Protein AF-A0A3D6EVL4-F1 (afdb_monomer_lite)

Radius of gyration: 14.23 Å; chains: 1; bounding box: 42×20×40 Å

Secondary structure (DSSP, 8-state):
-EEEEEEEPPTTTS-TTS-TT-EEEEEEEE-SSSTT-EEEE-SS-SB---SHHHHSSSSSSBEEEEEEEEETTEEEEEEEETTTEEEEEE-

Foldseek 3Di:
DKDKFWDFADPPPGDPVADHRAIFIWIWDADPVDRVHTPDTDPDGPGWDDDPQQQDDPAGTYWAWDDWDCDPNWIWIWTDGNVHDIDIDID

pLDDT: mean 97.56, std 2.44, range [76.88, 98.88]

Structure (mmCIF, N/CA/C/O backbone):
data_AF-A0A3D6EVL4-F1
#
_entry.id   AF-A0A3D6EVL4-F1
#
loop_
_atom_site.group_PDB
_atom_site.id
_atom_site.type_symbol
_atom_site.label_atom_id
_atom_site.label_alt_id
_atom_site.label_comp_id
_atom_site.label_asym_id
_atom_site.label_entity_id
_atom_site.label_seq_id
_atom_site.pdbx_PDB_ins_code
_atom_site.Cartn_x
_atom_site.Cartn_y
_atom_site.Cartn_z
_atom_site.occupancy
_atom_site.B_iso_or_equiv
_atom_site.auth_seq_id
_atom_site.auth_comp_id
_atom_site.auth_asym_id
_atom_site.auth_atom_id
_atom_site.pdbx_PDB_model_num
ATOM 1 N N . ILE A 1 1 ? -6.919 1.431 15.816 1.00 98.06 1 ILE A N 1
ATOM 2 C CA . ILE A 1 1 ? -6.875 2.188 14.539 1.00 98.06 1 ILE A CA 1
ATOM 3 C C . ILE A 1 1 ? -6.167 1.321 13.508 1.00 98.06 1 ILE A C 1
ATOM 5 O O . ILE A 1 1 ? -5.102 0.814 13.825 1.00 98.06 1 ILE A O 1
ATOM 9 N N . VAL A 1 2 ? -6.741 1.115 12.321 1.00 98.19 2 VAL A N 1
ATOM 10 C CA . VAL A 1 2 ? -6.057 0.388 11.236 1.00 98.19 2 VAL A CA 1
ATOM 11 C C . VAL A 1 2 ? -5.454 1.406 10.276 1.00 98.19 2 VAL A C 1
ATOM 13 O O . VAL A 1 2 ? -6.183 2.218 9.709 1.00 98.19 2 VAL A O 1
ATOM 16 N N . LEU A 1 3 ? -4.136 1.359 10.108 1.00 98.62 3 LEU A N 1
ATOM 17 C CA . LEU A 1 3 ? -3.397 2.127 9.116 1.00 98.62 3 LEU A CA 1
ATOM 18 C C . L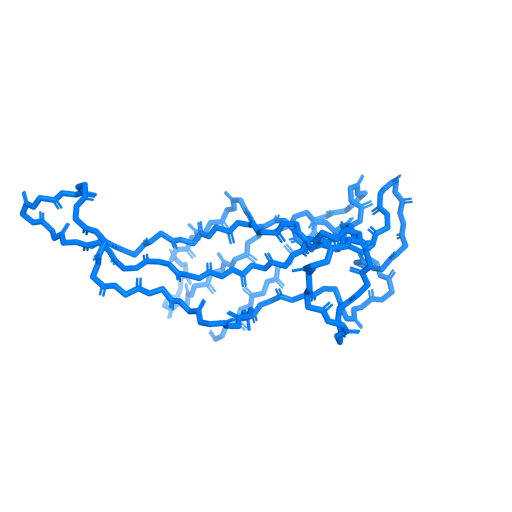EU A 1 3 ? -3.041 1.213 7.946 1.00 98.62 3 LEU A C 1
ATOM 20 O O . LEU A 1 3 ? -2.300 0.244 8.101 1.00 98.62 3 LEU A O 1
ATOM 24 N N . L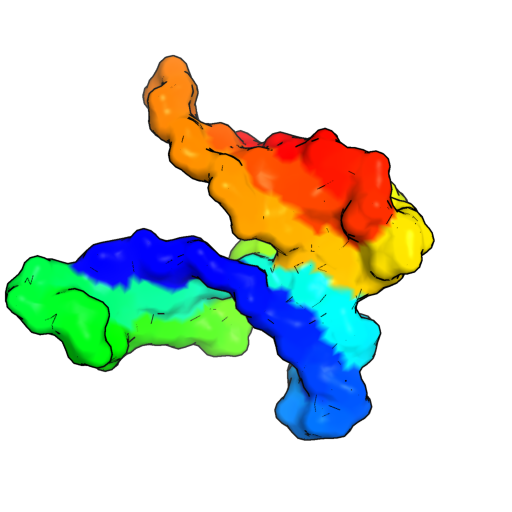EU A 1 4 ? -3.546 1.557 6.770 1.00 98.62 4 LEU A N 1
ATOM 25 C CA . LEU A 1 4 ? -3.071 1.023 5.503 1.00 98.62 4 LEU A CA 1
ATOM 26 C C . LEU A 1 4 ? -1.844 1.841 5.078 1.00 98.62 4 LEU A C 1
ATOM 28 O O . LEU A 1 4 ? -1.894 3.069 5.106 1.00 98.62 4 LEU A O 1
ATOM 32 N N . TYR A 1 5 ? -0.745 1.178 4.724 1.00 98.69 5 TYR A N 1
ATOM 33 C CA . TYR A 1 5 ? 0.520 1.845 4.402 1.00 98.69 5 TYR A CA 1
ATOM 34 C C . TYR A 1 5 ? 1.223 1.201 3.203 1.00 98.69 5 TYR A C 1
ATOM 36 O O . TYR A 1 5 ? 0.959 0.048 2.861 1.00 98.69 5 TYR A O 1
ATOM 44 N N . ASN A 1 6 ? 2.149 1.946 2.594 1.00 98.69 6 ASN A N 1
ATOM 45 C CA . ASN A 1 6 ? 3.011 1.479 1.509 1.00 98.69 6 ASN A CA 1
ATOM 46 C C . ASN A 1 6 ? 4.426 1.217 2.043 1.00 98.69 6 ASN A C 1
ATOM 48 O O . ASN A 1 6 ? 4.996 2.066 2.731 1.00 98.69 6 ASN A O 1
ATOM 52 N N . GLY A 1 7 ? 4.986 0.049 1.739 1.00 98.00 7 GLY A N 1
ATOM 53 C CA . GLY A 1 7 ? 6.361 -0.326 2.055 1.00 98.00 7 GLY A CA 1
ATOM 54 C C . GLY A 1 7 ? 7.154 -0.578 0.778 1.00 98.00 7 GLY A C 1
ATOM 55 O O . GLY A 1 7 ? 6.715 -1.342 -0.079 1.00 98.00 7 GLY A O 1
ATOM 56 N N . MET A 1 8 ? 8.318 0.059 0.661 1.00 98.00 8 MET A N 1
ATOM 57 C CA . MET A 1 8 ? 9.276 -0.218 -0.408 1.00 98.00 8 MET A CA 1
ATOM 58 C C . MET A 1 8 ? 10.174 -1.386 0.003 1.00 98.00 8 MET A C 1
ATOM 60 O O . MET A 1 8 ? 10.755 -1.367 1.092 1.00 98.00 8 MET A O 1
ATOM 64 N N . ASN A 1 9 ? 10.318 -2.380 -0.869 1.00 98.25 9 ASN A N 1
ATOM 65 C CA . ASN A 1 9 ? 11.255 -3.472 -0.654 1.00 98.25 9 ASN A CA 1
ATOM 66 C C . ASN A 1 9 ? 12.706 -2.996 -0.836 1.00 98.25 9 ASN A C 1
ATOM 68 O O . ASN A 1 9 ? 13.045 -2.396 -1.857 1.00 98.25 9 ASN A O 1
ATOM 72 N N . LEU A 1 10 ? 13.568 -3.276 0.143 1.00 97.50 10 LEU A N 1
ATOM 73 C CA . LEU A 1 10 ? 14.970 -2.855 0.120 1.00 97.50 10 LEU A CA 1
ATOM 74 C C . LEU A 1 10 ? 15.802 -3.681 -0.868 1.00 97.50 10 LEU A C 1
ATOM 76 O O . LEU A 1 10 ? 15.643 -4.894 -0.978 1.00 97.50 10 LEU A O 1
ATOM 80 N N . ASP A 1 11 ? 16.793 -3.041 -1.489 1.00 94.38 11 ASP A N 1
ATOM 81 C CA . ASP A 1 11 ? 17.739 -3.698 -2.403 1.00 94.38 11 ASP A CA 1
ATOM 82 C C . ASP A 1 11 ? 18.585 -4.795 -1.737 1.00 94.38 11 ASP A C 1
ATOM 84 O O . ASP A 1 11 ? 19.042 -5.729 -2.407 1.00 94.38 11 ASP A O 1
ATOM 88 N N . SER A 1 12 ? 18.825 -4.652 -0.431 1.00 95.81 12 SER A N 1
ATOM 89 C CA . SER A 1 12 ? 19.573 -5.575 0.420 1.00 95.81 12 SER A CA 1
ATOM 90 C C . SER A 1 12 ? 18.886 -5.683 1.779 1.00 95.81 12 SER A C 1
ATOM 92 O O . SER A 1 12 ? 18.604 -4.666 2.410 1.00 95.81 12 SER A O 1
ATOM 94 N N . GLY A 1 13 ? 18.645 -6.912 2.240 1.00 94.31 13 GLY A N 1
ATOM 95 C CA . GLY A 1 13 ? 17.923 -7.181 3.491 1.00 94.31 13 GLY A CA 1
ATOM 96 C C . GLY A 1 13 ? 16.399 -7.035 3.394 1.00 94.31 13 GLY A C 1
ATOM 97 O O . GLY A 1 13 ? 15.733 -7.098 4.422 1.00 94.31 13 GLY A O 1
ATOM 98 N N . GLY A 1 14 ? 15.864 -6.827 2.186 1.00 95.62 14 GLY A N 1
ATOM 99 C CA . GLY A 1 14 ? 14.435 -6.915 1.896 1.00 95.62 14 GLY A CA 1
ATOM 100 C C . GLY A 1 14 ? 13.954 -8.356 1.703 1.00 95.62 14 GLY A C 1
ATOM 101 O O . GLY A 1 14 ? 14.715 -9.314 1.862 1.00 95.62 14 GLY A O 1
ATOM 102 N N . ASP A 1 15 ? 12.687 -8.489 1.329 1.00 96.00 15 ASP A N 1
ATOM 103 C CA . ASP A 1 15 ? 12.066 -9.760 0.966 1.00 96.00 15 ASP A CA 1
ATOM 104 C C . ASP A 1 15 ? 12.628 -10.252 -0.387 1.00 96.00 15 ASP A C 1
ATOM 106 O O . ASP A 1 15 ? 12.541 -9.513 -1.378 1.00 96.00 15 ASP A O 1
ATOM 110 N N . PRO A 1 16 ? 13.229 -11.459 -0.457 1.00 95.50 16 PRO A N 1
ATOM 111 C CA . PRO A 1 16 ? 13.808 -11.995 -1.689 1.00 95.50 16 PRO A CA 1
ATOM 112 C C . PRO A 1 16 ? 12.767 -12.379 -2.751 1.00 95.50 16 PRO A C 1
ATOM 114 O O . PRO A 1 16 ? 13.132 -12.487 -3.924 1.00 95.50 16 PRO A O 1
ATOM 117 N N . ASP A 1 17 ? 11.503 -12.571 -2.370 1.00 94.62 17 ASP A N 1
ATOM 118 C CA . ASP A 1 17 ? 10.421 -12.946 -3.287 1.00 94.62 17 ASP A CA 1
ATOM 119 C C . ASP A 1 17 ? 9.772 -11.721 -3.957 1.00 94.62 17 ASP A C 1
ATOM 121 O O . ASP A 1 17 ? 8.945 -11.851 -4.868 1.00 94.62 17 ASP A O 1
ATOM 125 N N . LEU A 1 18 ? 10.171 -10.514 -3.545 1.00 96.50 18 LEU A N 1
ATOM 126 C CA . LEU A 1 18 ? 9.738 -9.254 -4.132 1.00 96.50 18 LEU A CA 1
ATOM 127 C C . LEU A 1 18 ? 10.850 -8.603 -4.969 1.00 96.50 18 LEU A C 1
ATOM 129 O O . LEU A 1 18 ? 12.025 -8.628 -4.595 1.00 96.50 18 LEU A O 1
ATOM 133 N N . PRO A 1 19 ? 10.502 -7.933 -6.083 1.00 97.06 19 PRO A N 1
ATOM 134 C CA . PRO A 1 19 ? 11.460 -7.112 -6.807 1.00 97.06 19 PRO A CA 1
ATOM 135 C C . PRO A 1 19 ? 12.056 -6.023 -5.903 1.00 97.06 19 PRO A C 1
ATOM 137 O O . PRO A 1 19 ? 11.397 -5.489 -5.008 1.00 97.06 19 PRO A O 1
ATOM 140 N N . LYS A 1 20 ? 13.315 -5.670 -6.159 1.00 96.88 20 LYS A N 1
ATOM 141 C CA . LYS A 1 20 ? 13.991 -4.559 -5.479 1.00 96.88 20 LYS A CA 1
ATOM 142 C C . LYS A 1 20 ? 13.291 -3.238 -5.790 1.00 96.88 20 LYS A C 1
ATOM 144 O O . LYS A 1 20 ? 12.910 -3.013 -6.938 1.00 96.88 20 LYS A O 1
ATOM 149 N N . GLY A 1 21 ? 13.107 -2.394 -4.778 1.00 97.25 21 GLY A N 1
ATOM 150 C CA . GLY A 1 21 ? 12.405 -1.119 -4.911 1.00 97.25 21 GLY A CA 1
ATOM 151 C C . GLY A 1 21 ? 10.892 -1.241 -5.106 1.00 97.25 21 GLY A C 1
ATOM 152 O O . GLY A 1 21 ? 10.230 -0.215 -5.244 1.00 97.25 21 GLY A O 1
ATOM 153 N N . ALA A 1 22 ? 10.329 -2.457 -5.101 1.00 98.31 22 ALA A N 1
ATOM 154 C CA . ALA A 1 22 ? 8.897 -2.636 -5.292 1.00 98.31 22 ALA A CA 1
ATOM 155 C C . ALA A 1 22 ? 8.109 -2.025 -4.132 1.00 98.31 22 ALA A C 1
ATOM 157 O O . ALA A 1 22 ? 8.403 -2.301 -2.966 1.00 98.31 22 ALA A O 1
ATOM 158 N N . TYR A 1 23 ? 7.077 -1.250 -4.448 1.00 98.62 23 TYR A N 1
ATOM 159 C CA . TYR A 1 23 ? 6.125 -0.759 -3.459 1.00 98.62 23 TYR A CA 1
ATOM 160 C C . TYR A 1 23 ? 4.943 -1.715 -3.360 1.00 98.62 23 TYR A C 1
ATOM 162 O O . TYR A 1 23 ? 4.206 -1.917 -4.328 1.00 98.62 23 TYR A O 1
ATOM 170 N N . CYS A 1 24 ? 4.778 -2.290 -2.172 1.00 98.50 24 CYS A N 1
ATOM 171 C CA . CYS A 1 24 ? 3.662 -3.156 -1.810 1.00 98.50 24 CYS A CA 1
ATOM 172 C C . CYS A 1 24 ? 2.929 -2.569 -0.597 1.00 98.50 24 CYS A C 1
ATOM 174 O O . CYS A 1 24 ? 3.507 -1.816 0.192 1.00 98.50 24 CYS A O 1
ATOM 176 N N . SER A 1 25 ? 1.659 -2.919 -0.419 1.00 98.38 25 SER A N 1
ATOM 177 C CA . SER A 1 25 ? 0.830 -2.358 0.650 1.00 98.38 25 SER A CA 1
ATOM 178 C C . SER A 1 25 ? 0.601 -3.349 1.787 1.00 98.38 25 SER A C 1
ATOM 180 O O . SER A 1 25 ? 0.287 -4.521 1.562 1.00 98.38 25 SER A O 1
ATOM 182 N N . GLY A 1 26 ? 0.716 -2.856 3.019 1.00 98.19 26 GLY A N 1
ATOM 183 C CA . GLY A 1 26 ? 0.491 -3.601 4.257 1.00 98.19 26 GLY A CA 1
ATOM 184 C C . GLY A 1 26 ? -0.490 -2.890 5.189 1.00 98.19 26 GLY A C 1
ATOM 185 O O . GLY A 1 26 ? -0.974 -1.792 4.900 1.00 98.19 26 GLY A O 1
ATOM 186 N N . GLN A 1 27 ? -0.784 -3.521 6.327 1.00 98.56 27 GLN A N 1
ATOM 187 C CA . GLN A 1 27 ? -1.634 -2.948 7.375 1.00 98.56 27 GLN A CA 1
ATOM 188 C C . GLN A 1 27 ? -0.936 -2.995 8.735 1.00 98.56 27 GLN A C 1
ATOM 190 O O . GLN A 1 27 ? -0.207 -3.942 9.037 1.00 98.56 27 GLN A O 1
ATOM 195 N N . ALA A 1 28 ? -1.154 -1.959 9.539 1.00 98.69 28 ALA A N 1
ATOM 196 C CA . ALA A 1 28 ? -0.702 -1.859 10.919 1.00 98.69 28 ALA A CA 1
ATOM 197 C C . ALA A 1 28 ? -1.892 -1.510 11.821 1.00 98.69 28 ALA A C 1
ATOM 199 O O . ALA A 1 28 ? -2.679 -0.610 11.514 1.00 98.69 28 ALA A O 1
ATOM 200 N N . LEU A 1 29 ? -2.033 -2.238 12.923 1.00 98.81 29 LEU A N 1
ATOM 201 C CA . LEU A 1 29 ? -3.074 -2.052 13.921 1.00 98.81 29 LEU A CA 1
ATOM 202 C C . LEU A 1 29 ? -2.479 -1.351 15.141 1.00 98.81 29 LEU A C 1
ATOM 204 O O . LEU A 1 29 ? -1.580 -1.870 15.794 1.00 98.81 29 LEU A O 1
ATOM 208 N N . PHE A 1 30 ? -3.025 -0.188 15.467 1.00 98.88 30 PHE A N 1
ATOM 209 C CA . PHE A 1 30 ? -2.663 0.601 16.641 1.00 98.88 30 PHE A CA 1
ATOM 210 C C . PHE A 1 30 ? -3.772 0.567 17.686 1.00 98.88 30 PHE A C 1
ATOM 212 O O . PHE A 1 30 ? -4.953 0.408 17.341 1.00 98.88 30 PHE A O 1
ATOM 219 N N . ASP A 1 31 ? -3.409 0.773 18.946 1.00 98.62 31 ASP A N 1
ATOM 220 C CA . ASP A 1 31 ? -4.370 0.938 20.031 1.00 98.62 31 ASP A CA 1
ATOM 221 C C . ASP A 1 31 ? -5.264 2.168 19.790 1.00 98.62 31 ASP A C 1
ATOM 223 O O . ASP A 1 31 ? -4.864 3.163 19.184 1.00 98.62 31 ASP A O 1
ATOM 227 N N . SER A 1 32 ? -6.544 2.067 20.155 1.00 98.12 32 SER A N 1
ATOM 228 C CA . SER A 1 32 ? -7.510 3.157 19.956 1.00 98.12 32 SER A CA 1
ATOM 229 C C . SER A 1 32 ? -7.494 4.200 21.070 1.00 98.12 32 SER A C 1
ATOM 231 O O . SER A 1 32 ? -7.993 5.303 20.865 1.00 98.12 32 SER A O 1
ATOM 233 N N . THR A 1 33 ? -6.975 3.841 22.240 1.00 98.44 33 THR A N 1
ATOM 234 C CA . THR A 1 33 ? -6.846 4.700 23.421 1.00 98.44 33 THR A CA 1
ATOM 235 C C . THR A 1 33 ? -5.510 5.439 23.399 1.00 98.44 33 THR A C 1
ATOM 237 O O . THR A 1 33 ? -5.484 6.642 23.649 1.00 98.44 33 THR A O 1
ATOM 240 N N . ASP A 1 34 ? -4.423 4.747 23.043 1.00 98.31 34 ASP A N 1
ATOM 241 C CA . ASP A 1 34 ? -3.107 5.335 22.766 1.00 98.31 34 ASP A CA 1
ATOM 242 C C . ASP A 1 34 ? -2.648 5.018 21.325 1.00 98.31 34 ASP A C 1
ATOM 244 O O . ASP A 1 34 ? -2.017 3.987 21.080 1.00 98.31 34 ASP A O 1
ATOM 248 N N . PRO A 1 35 ? -2.895 5.923 20.358 1.00 98.31 35 PRO A N 1
ATOM 249 C CA . PRO A 1 35 ? -2.551 5.717 18.949 1.00 98.31 35 PRO A CA 1
ATOM 250 C C . PRO A 1 35 ? -1.058 5.533 18.645 1.00 98.31 35 PRO A C 1
ATOM 252 O O . PRO A 1 35 ? -0.717 5.211 17.508 1.00 98.31 35 PRO A O 1
ATOM 255 N N . THR A 1 36 ? -0.165 5.763 19.612 1.00 98.12 36 THR A N 1
ATOM 256 C CA . THR A 1 36 ? 1.279 5.535 19.439 1.00 98.12 36 THR A CA 1
ATOM 257 C C . THR A 1 36 ? 1.678 4.080 19.681 1.00 98.12 36 THR A C 1
ATOM 259 O O . THR A 1 36 ? 2.736 3.644 19.223 1.00 98.12 36 THR A O 1
ATOM 262 N N . THR A 1 37 ? 0.816 3.307 20.344 1.00 98.69 37 THR A N 1
ATOM 263 C CA . THR A 1 37 ? 1.053 1.898 20.644 1.00 98.69 37 THR A CA 1
ATOM 264 C C . THR A 1 37 ? 0.683 1.032 19.437 1.00 98.69 37 THR A C 1
ATOM 266 O O . THR A 1 37 ? -0.492 0.878 19.095 1.00 98.69 37 THR A O 1
ATOM 269 N N . LEU A 1 38 ? 1.694 0.442 18.789 1.00 98.62 38 LEU A N 1
ATOM 270 C CA . LEU A 1 38 ? 1.512 -0.587 17.762 1.00 98.62 38 LEU A CA 1
ATOM 271 C C . LEU A 1 38 ? 1.115 -1.911 18.432 1.00 98.62 38 LEU A C 1
ATOM 273 O O . LEU A 1 38 ? 1.866 -2.434 19.252 1.00 98.62 38 LEU A O 1
ATOM 277 N N . ILE A 1 39 ? -0.048 -2.449 18.068 1.00 98.69 39 ILE A N 1
ATOM 278 C CA . ILE A 1 39 ? -0.548 -3.742 18.559 1.00 98.69 39 ILE A CA 1
ATOM 279 C C . ILE A 1 39 ? -0.081 -4.870 17.645 1.00 98.69 39 ILE A C 1
ATOM 281 O O . ILE A 1 39 ? 0.395 -5.893 18.127 1.00 98.69 39 ILE A O 1
ATOM 285 N N . ASP A 1 40 ? -0.251 -4.692 16.336 1.00 98.50 40 ASP A N 1
ATOM 286 C CA . ASP A 1 40 ? 0.053 -5.723 15.348 1.00 98.50 40 ASP A CA 1
ATOM 287 C C . ASP A 1 40 ? 0.402 -5.099 13.992 1.00 98.50 40 ASP A C 1
ATOM 289 O O . ASP A 1 40 ? 0.010 -3.968 13.684 1.00 98.50 40 ASP A O 1
ATOM 293 N N . ARG A 1 41 ? 1.138 -5.829 13.163 1.00 98.50 41 ARG A N 1
ATOM 294 C CA . ARG A 1 41 ? 1.521 -5.417 11.813 1.00 98.50 41 ARG A CA 1
ATOM 295 C C . ARG A 1 41 ? 1.606 -6.652 10.933 1.00 98.50 41 ARG A C 1
ATOM 297 O O . ARG A 1 41 ? 2.222 -7.634 11.317 1.00 98.50 41 ARG A O 1
ATOM 304 N N . MET A 1 42 ? 1.039 -6.576 9.730 1.00 97.06 42 MET A N 1
ATOM 305 C CA . MET A 1 42 ? 1.165 -7.677 8.777 1.00 97.06 42 MET A CA 1
ATOM 306 C C . MET A 1 42 ? 2.639 -7.979 8.477 1.00 97.06 42 MET A C 1
ATOM 308 O O . MET A 1 42 ? 3.387 -7.068 8.113 1.00 97.06 42 MET A O 1
ATOM 312 N N . ASP A 1 43 ? 3.001 -9.261 8.547 1.00 95.50 43 ASP A N 1
ATOM 313 C CA . ASP A 1 43 ? 4.316 -9.762 8.126 1.00 95.50 43 ASP A CA 1
ATOM 314 C C . ASP A 1 43 ? 4.510 -9.667 6.604 1.00 95.50 43 ASP A C 1
ATOM 316 O O . ASP A 1 43 ? 5.630 -9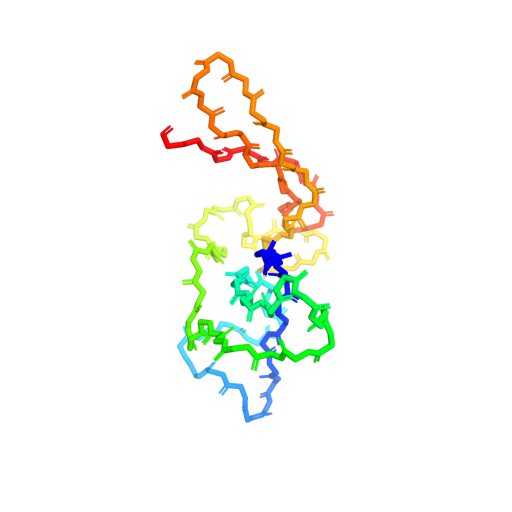.526 6.126 1.00 95.50 43 ASP A O 1
ATOM 320 N N . ASN A 1 44 ? 3.405 -9.715 5.848 1.00 94.50 44 ASN A N 1
ATOM 321 C CA . ASN A 1 44 ? 3.375 -9.714 4.385 1.00 94.50 44 ASN A CA 1
ATOM 322 C C . ASN A 1 44 ? 2.497 -8.580 3.827 1.00 94.50 44 ASN A C 1
ATOM 324 O O . ASN A 1 44 ? 1.791 -7.877 4.553 1.00 94.50 44 ASN A O 1
ATOM 328 N N . PHE A 1 45 ? 2.502 -8.423 2.507 1.00 95.69 45 PHE A N 1
ATOM 329 C CA . PHE A 1 45 ? 1.640 -7.485 1.788 1.00 95.69 45 PHE A CA 1
ATOM 330 C C . PHE A 1 45 ? 0.245 -8.068 1.508 1.00 95.69 45 PHE A C 1
ATOM 332 O O . PHE A 1 45 ? 0.066 -9.280 1.392 1.00 95.69 45 PHE A O 1
ATOM 339 N N . PHE A 1 46 ? -0.750 -7.192 1.342 1.00 96.88 46 PHE A N 1
ATOM 340 C CA . PHE A 1 46 ? -2.074 -7.559 0.817 1.00 96.88 46 PHE A CA 1
ATOM 341 C C . PHE A 1 46 ? -2.304 -7.080 -0.626 1.00 96.88 46 PHE A C 1
ATOM 343 O O . PHE A 1 46 ? -3.241 -7.540 -1.276 1.00 96.88 46 PHE A O 1
ATOM 350 N N . LEU A 1 47 ? -1.462 -6.164 -1.117 1.00 97.75 47 LEU A N 1
ATOM 351 C CA . LEU A 1 47 ? -1.438 -5.682 -2.496 1.00 97.75 47 LEU A CA 1
ATOM 352 C C . LEU A 1 47 ? 0.020 -5.532 -2.934 1.00 97.75 47 LEU A C 1
ATOM 354 O O . LEU A 1 47 ? 0.835 -4.976 -2.197 1.00 97.75 47 LEU A O 1
ATOM 358 N N . ARG A 1 48 ? 0.340 -6.015 -4.129 1.00 97.94 48 ARG A N 1
ATOM 359 C CA . ARG A 1 48 ? 1.651 -5.875 -4.767 1.00 97.94 48 ARG A CA 1
ATOM 360 C C . ARG A 1 48 ? 1.462 -5.668 -6.272 1.00 97.94 48 ARG A C 1
ATOM 362 O O . ARG A 1 48 ? 0.377 -5.979 -6.757 1.00 97.94 48 ARG A O 1
ATOM 369 N N . PRO A 1 49 ? 2.490 -5.217 -7.003 1.00 98.25 49 PRO A N 1
ATOM 370 C CA . PRO A 1 49 ? 2.458 -5.220 -8.458 1.00 98.25 49 PRO A CA 1
ATOM 371 C C . PRO A 1 49 ? 2.299 -6.649 -8.988 1.00 98.25 49 PRO A C 1
ATOM 373 O O . PRO A 1 49 ? 3.146 -7.511 -8.730 1.00 98.25 49 PRO A O 1
ATOM 376 N N . ASP A 1 50 ? 1.219 -6.910 -9.715 1.00 97.25 50 ASP A N 1
ATOM 377 C CA . ASP A 1 50 ? 1.007 -8.177 -10.422 1.00 97.25 50 ASP A CA 1
ATOM 378 C C . ASP A 1 50 ? 0.371 -8.017 -11.812 1.00 97.25 50 ASP A C 1
ATOM 380 O O . ASP A 1 50 ? 0.365 -8.969 -12.599 1.00 97.25 50 ASP A O 1
ATOM 384 N N . GLN A 1 51 ? -0.072 -6.807 -12.162 1.00 97.88 51 GLN A N 1
ATOM 385 C CA . GLN A 1 51 ? -0.556 -6.464 -13.495 1.00 97.88 51 GLN A CA 1
ATOM 386 C C . GLN A 1 51 ? 0.495 -5.711 -14.325 1.00 97.88 51 GLN A C 1
ATOM 388 O O . GLN A 1 51 ? 1.306 -4.962 -13.777 1.00 97.88 51 GLN A O 1
ATOM 393 N N . PRO A 1 52 ? 0.455 -5.801 -15.673 1.00 98.19 52 PRO A N 1
ATOM 394 C CA . PRO A 1 52 ? 1.413 -5.101 -16.534 1.00 98.19 52 PRO A CA 1
ATOM 395 C C . PRO A 1 52 ? 1.512 -3.590 -16.271 1.00 98.19 52 PRO A C 1
ATOM 397 O O . PRO A 1 52 ? 2.600 -3.031 -16.322 1.00 98.19 52 PRO A O 1
ATOM 400 N N . TYR A 1 53 ? 0.392 -2.937 -15.945 1.00 97.31 53 TYR A N 1
ATOM 401 C CA . TYR A 1 53 ? 0.337 -1.496 -15.672 1.00 97.31 53 TYR A CA 1
ATOM 402 C C . TYR A 1 53 ? 0.834 -1.095 -14.267 1.00 97.31 53 TYR A C 1
ATOM 404 O O . TYR A 1 53 ? 0.945 0.096 -13.981 1.00 97.31 53 TYR A O 1
ATOM 412 N N . GLU A 1 54 ? 1.095 -2.066 -13.389 1.00 98.62 54 GLU A N 1
ATOM 413 C CA . GLU A 1 54 ? 1.692 -1.887 -12.053 1.00 98.62 54 GLU A CA 1
ATOM 414 C C . GLU A 1 54 ? 3.192 -2.202 -12.069 1.00 98.62 54 GLU A C 1
ATOM 416 O O . GLU A 1 54 ? 3.957 -1.678 -11.258 1.00 98.62 54 GLU A O 1
ATOM 421 N N . ILE A 1 55 ? 3.609 -3.059 -13.005 1.00 98.50 55 ILE A N 1
ATOM 422 C CA . ILE A 1 55 ? 4.987 -3.526 -13.153 1.00 98.50 55 ILE A CA 1
ATOM 423 C C . ILE A 1 55 ? 5.840 -2.517 -13.931 1.00 98.50 55 ILE A C 1
ATOM 425 O O . ILE A 1 55 ? 6.980 -2.285 -13.532 1.00 98.50 55 ILE A O 1
ATOM 429 N N . ASP A 1 56 ? 5.315 -1.921 -15.006 1.00 98.06 56 ASP A N 1
ATOM 430 C CA . ASP A 1 56 ? 6.075 -1.052 -15.918 1.00 98.06 56 ASP A CA 1
ATOM 431 C C . ASP A 1 56 ? 5.471 0.357 -16.022 1.00 98.06 56 ASP A C 1
ATOM 433 O O . ASP A 1 56 ? 4.267 0.524 -16.252 1.00 98.06 56 ASP A O 1
ATOM 437 N N . GLY A 1 57 ? 6.312 1.381 -15.853 1.00 97.25 57 GLY A N 1
ATOM 438 C CA . GLY A 1 57 ? 5.886 2.780 -15.878 1.00 97.25 57 GLY A CA 1
ATOM 439 C C . GLY A 1 57 ? 7.019 3.771 -15.615 1.00 97.25 57 GLY A C 1
ATOM 440 O O . GLY A 1 57 ? 8.165 3.536 -15.987 1.00 97.25 57 GLY A O 1
ATOM 441 N N . GLN A 1 58 ? 6.701 4.918 -15.006 1.00 97.88 58 GLN A N 1
ATOM 442 C CA . GLN A 1 58 ? 7.718 5.918 -14.652 1.00 97.88 58 GLN A CA 1
ATOM 443 C C . GLN A 1 58 ? 8.648 5.388 -13.553 1.00 97.88 58 GLN A C 1
ATOM 445 O O . GLN A 1 58 ? 9.857 5.621 -13.595 1.00 97.88 58 GLN A O 1
ATOM 450 N N . VAL A 1 59 ? 8.075 4.655 -12.597 1.00 97.38 59 VAL A N 1
ATOM 451 C CA . VAL A 1 59 ? 8.795 3.858 -11.605 1.00 97.38 59 VAL A CA 1
ATOM 452 C C . VAL A 1 59 ? 8.230 2.449 -11.678 1.00 97.38 59 VAL A C 1
ATOM 454 O O . VAL A 1 59 ? 7.031 2.253 -11.520 1.00 97.38 59 VAL A O 1
ATOM 457 N N . ASN A 1 60 ? 9.082 1.466 -11.949 1.00 97.94 60 ASN A N 1
ATOM 458 C CA . ASN A 1 60 ? 8.643 0.082 -12.091 1.00 97.94 60 ASN A CA 1
ATOM 459 C C . ASN A 1 60 ? 8.233 -0.513 -10.739 1.00 97.94 60 ASN A C 1
ATOM 461 O O . ASN A 1 60 ? 8.772 -0.135 -9.700 1.00 97.94 60 ASN A O 1
ATOM 465 N N . GLN A 1 61 ? 7.345 -1.507 -10.772 1.00 98.31 61 GLN A N 1
ATOM 466 C CA . GLN A 1 61 ? 6.938 -2.298 -9.607 1.00 98.31 61 GLN A CA 1
ATOM 467 C C . GLN A 1 61 ? 6.285 -1.462 -8.490 1.00 98.31 61 GLN A C 1
ATOM 469 O O . GLN A 1 61 ? 6.641 -1.592 -7.317 1.00 98.31 61 GLN A O 1
ATOM 474 N N . VAL A 1 62 ? 5.295 -0.630 -8.823 1.00 98.62 62 VAL A N 1
ATOM 475 C CA . VAL A 1 62 ? 4.603 0.213 -7.833 1.00 98.62 62 VAL A CA 1
ATOM 476 C C . VAL A 1 62 ? 3.109 -0.076 -7.800 1.00 98.62 62 VAL A C 1
ATOM 478 O O . VAL A 1 62 ? 2.407 0.151 -8.784 1.00 98.62 62 VAL A O 1
ATOM 481 N N . CYS A 1 63 ? 2.629 -0.478 -6.623 1.00 98.69 63 CYS A N 1
ATOM 482 C CA . CYS A 1 63 ? 1.252 -0.278 -6.184 1.00 98.69 63 CYS A CA 1
ATOM 483 C C . CYS A 1 63 ? 1.284 0.655 -4.970 1.00 98.69 63 CYS A C 1
ATOM 485 O O . CYS A 1 63 ? 1.798 0.280 -3.916 1.00 98.69 63 CYS A O 1
ATOM 487 N N . PHE A 1 64 ? 0.750 1.869 -5.112 1.00 98.75 64 PHE A N 1
ATOM 488 C CA . PHE A 1 64 ? 0.795 2.883 -4.057 1.00 98.75 64 PHE A CA 1
ATOM 489 C C . PHE A 1 64 ? -0.614 3.306 -3.647 1.00 98.75 64 PHE A C 1
ATOM 491 O O . PHE A 1 64 ? -1.267 4.086 -4.338 1.00 98.75 64 PHE A O 1
ATOM 498 N N . ILE A 1 65 ? -1.119 2.757 -2.544 1.00 98.75 65 ILE A N 1
ATOM 499 C CA . ILE A 1 65 ? -2.480 3.044 -2.072 1.00 98.75 65 ILE A CA 1
ATOM 500 C C . ILE A 1 65 ? -2.553 4.434 -1.445 1.00 98.75 65 ILE A C 1
ATOM 502 O O . ILE A 1 65 ? -1.670 4.815 -0.675 1.00 98.75 65 ILE A O 1
ATOM 506 N N . GLU A 1 66 ? -3.618 5.178 -1.752 1.00 98.62 66 GLU A N 1
ATOM 507 C CA . GLU A 1 66 ? -3.763 6.551 -1.243 1.00 98.62 66 GLU A CA 1
ATOM 508 C C . GLU A 1 66 ? -5.219 7.017 -1.074 1.00 98.62 66 GLU A C 1
ATOM 510 O O . GLU A 1 66 ? -5.483 7.969 -0.343 1.00 98.62 66 GLU A O 1
ATOM 515 N N . GLY A 1 67 ? -6.197 6.330 -1.676 1.00 98.50 67 GLY A N 1
ATOM 516 C CA . GLY A 1 67 ? -7.617 6.645 -1.498 1.00 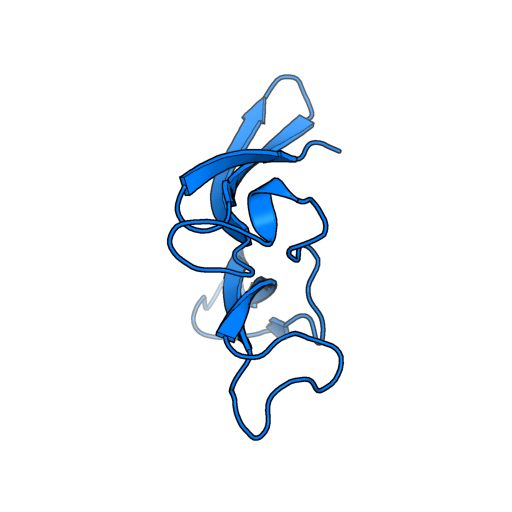98.50 67 GLY A CA 1
ATOM 517 C C . GLY A 1 67 ? -8.424 5.424 -1.083 1.00 98.50 67 GLY A C 1
ATOM 518 O O . GLY A 1 67 ? -8.378 4.404 -1.757 1.00 98.50 67 GLY A O 1
ATOM 519 N N . MET A 1 68 ? -9.214 5.519 -0.013 1.00 98.25 68 MET A N 1
ATOM 520 C CA . MET A 1 68 ? -10.133 4.453 0.395 1.00 98.25 68 MET A CA 1
ATOM 521 C C . MET A 1 68 ? -11.499 5.036 0.744 1.00 98.25 68 MET A C 1
ATOM 523 O O . MET A 1 68 ? -11.599 5.920 1.592 1.00 98.25 68 MET A O 1
ATOM 527 N N . VAL A 1 69 ? -12.554 4.548 0.088 1.00 98.19 69 VAL A N 1
ATOM 528 C CA . VAL A 1 69 ? -13.911 5.096 0.236 1.00 98.19 69 VAL A CA 1
ATOM 529 C C . VAL A 1 69 ? -14.925 3.973 0.471 1.00 98.19 69 VAL A C 1
ATOM 531 O O . VAL A 1 69 ? -14.948 3.009 -0.302 1.00 98.19 69 VAL A O 1
ATOM 534 N N . PRO A 1 70 ? -15.793 4.081 1.496 1.00 97.44 70 PRO A N 1
ATOM 535 C CA . PRO A 1 70 ? -16.958 3.221 1.621 1.00 97.44 70 PRO A CA 1
ATOM 536 C C . PRO A 1 70 ? -18.058 3.739 0.687 1.00 97.44 70 PRO A C 1
ATOM 538 O O . PRO A 1 70 ? -18.594 4.830 0.884 1.00 97.44 70 PRO A O 1
ATOM 541 N N . PHE A 1 71 ? -18.408 2.965 -0.336 1.00 97.81 71 PHE A N 1
ATOM 542 C CA . PHE A 1 71 ? -19.414 3.347 -1.325 1.00 97.81 71 PHE A CA 1
ATOM 543 C C . PHE A 1 71 ? -20.299 2.153 -1.690 1.00 97.81 71 PHE A C 1
ATOM 545 O O . PHE A 1 71 ? -19.807 1.069 -1.993 1.00 97.81 71 PHE A O 1
ATOM 552 N N . ASN A 1 72 ? -21.623 2.338 -1.641 1.00 96.75 72 ASN A N 1
ATOM 553 C CA . ASN A 1 72 ? -22.624 1.311 -1.968 1.00 96.75 72 ASN A CA 1
ATOM 554 C C . ASN A 1 72 ? -22.386 -0.052 -1.284 1.00 96.75 72 ASN A C 1
ATOM 556 O O . ASN A 1 72 ? -22.493 -1.105 -1.910 1.00 96.75 72 ASN A O 1
ATOM 560 N N . GLY A 1 73 ? -22.049 -0.030 0.011 1.00 96.69 73 GLY A N 1
ATOM 561 C CA . GLY A 1 73 ? -21.830 -1.242 0.809 1.00 96.69 73 GLY A CA 1
ATOM 562 C C . GLY A 1 73 ? -20.516 -1.974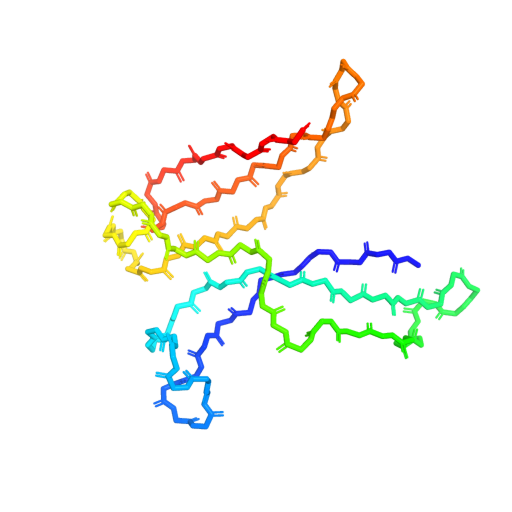 0.521 1.00 96.69 73 GLY A C 1
ATOM 563 O O . GLY A 1 73 ? -20.339 -3.092 0.999 1.00 96.69 73 GLY A O 1
ATOM 564 N N . LYS A 1 74 ? -19.599 -1.364 -0.238 1.00 97.81 74 LYS A N 1
ATOM 565 C CA . LYS A 1 74 ? -18.274 -1.909 -0.546 1.00 97.81 74 LYS A CA 1
ATOM 566 C C . LYS A 1 74 ? -17.175 -0.905 -0.232 1.00 97.81 74 LYS A C 1
ATOM 568 O O . LYS A 1 74 ? -17.414 0.300 -0.177 1.00 97.81 74 LYS A O 1
ATOM 573 N N . TRP A 1 75 ? -15.961 -1.412 -0.065 1.00 98.06 75 TRP A N 1
ATOM 574 C CA . TRP A 1 75 ? -14.761 -0.589 0.026 1.00 98.06 75 TRP A CA 1
ATOM 575 C C . TRP A 1 75 ? -14.090 -0.502 -1.340 1.00 98.06 75 TRP A C 1
ATOM 577 O O . TRP A 1 75 ? -13.796 -1.527 -1.954 1.00 98.06 75 TRP A O 1
ATOM 587 N N . PHE A 1 76 ? -13.846 0.723 -1.792 1.00 98.50 76 PHE A N 1
ATOM 588 C CA . PHE A 1 76 ? -13.083 1.019 -2.999 1.00 98.50 76 PHE A CA 1
ATOM 589 C C . PHE A 1 76 ? -11.711 1.531 -2.581 1.00 98.50 76 PHE A C 1
ATOM 591 O O . PHE A 1 76 ? -11.628 2.553 -1.897 1.00 98.50 76 PHE A O 1
ATOM 598 N N . LEU A 1 77 ? -10.658 0.819 -2.976 1.00 98.62 77 LEU A N 1
ATOM 599 C CA . LEU A 1 77 ? -9.272 1.197 -2.718 1.00 98.62 77 LEU A CA 1
ATOM 600 C C . LEU A 1 77 ? -8.630 1.671 -4.024 1.00 98.62 77 LEU A C 1
ATOM 602 O O . LEU A 1 77 ? -8.439 0.880 -4.946 1.00 98.62 77 LEU A O 1
ATOM 606 N N . TYR A 1 78 ? -8.321 2.960 -4.093 1.00 98.75 78 TYR A N 1
ATOM 607 C CA . TYR A 1 78 ? -7.651 3.623 -5.203 1.00 98.75 78 TYR A CA 1
ATOM 608 C C . TYR A 1 78 ? -6.152 3.714 -4.938 1.00 98.75 78 TYR A C 1
ATOM 610 O O . TYR A 1 78 ? -5.717 4.070 -3.835 1.00 98.75 78 TYR A O 1
ATOM 618 N N . TYR A 1 79 ? -5.371 3.405 -5.967 1.00 98.81 79 TYR A N 1
ATOM 619 C CA . TYR A 1 79 ? -3.921 3.319 -5.866 1.00 98.81 79 TYR A CA 1
ATOM 620 C C . TYR A 1 79 ? -3.234 3.765 -7.157 1.00 98.81 79 TYR A C 1
ATOM 622 O O . TYR A 1 79 ? -3.770 3.590 -8.252 1.00 98.81 79 TYR A O 1
ATOM 630 N N . GLY A 1 80 ? -2.050 4.358 -7.024 1.00 98.81 80 GLY A N 1
ATOM 631 C CA . GLY A 1 80 ? -1.151 4.632 -8.139 1.00 98.81 80 GLY A CA 1
ATOM 632 C C . GLY A 1 80 ? -0.479 3.350 -8.630 1.00 98.81 80 GLY A C 1
ATOM 633 O O . GLY A 1 80 ? -0.164 2.469 -7.826 1.00 98.81 80 GLY A O 1
ATOM 634 N N . THR A 1 81 ? -0.264 3.248 -9.943 1.00 98.62 81 THR A N 1
ATOM 635 C CA . THR A 1 81 ? 0.348 2.078 -10.591 1.00 98.62 81 THR A CA 1
ATOM 636 C C . THR A 1 81 ? 1.567 2.493 -11.409 1.00 98.62 81 THR A C 1
ATOM 638 O O . THR A 1 81 ? 1.457 3.326 -12.318 1.00 98.62 81 THR A O 1
ATOM 641 N N . ALA A 1 82 ? 2.731 1.934 -11.080 1.00 98.38 82 ALA A N 1
ATOM 642 C CA . ALA A 1 82 ? 4.013 2.235 -11.725 1.00 98.38 82 ALA A CA 1
ATOM 643 C C . ALA A 1 82 ? 4.289 3.748 -11.937 1.00 98.38 82 ALA A C 1
ATOM 645 O O . ALA A 1 82 ? 4.764 4.161 -12.999 1.00 98.38 82 ALA A O 1
ATOM 646 N N . ASP A 1 83 ? 3.873 4.595 -10.985 1.00 98.06 83 ASP A N 1
ATOM 647 C CA . ASP A 1 83 ? 3.880 6.066 -11.075 1.00 98.0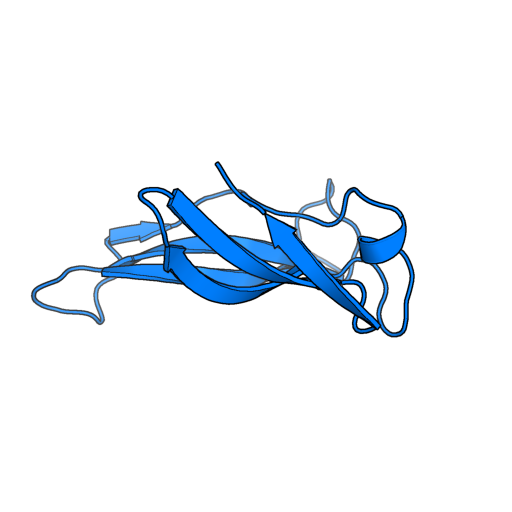6 83 ASP A CA 1
ATOM 648 C C . ASP A 1 83 ? 3.316 6.626 -12.399 1.00 98.06 83 ASP A C 1
ATOM 650 O O . ASP A 1 83 ? 3.807 7.611 -12.946 1.00 98.06 83 ASP A O 1
ATOM 654 N N . SER A 1 84 ? 2.291 5.980 -12.967 1.00 97.44 84 SER A N 1
ATOM 655 C CA . SER A 1 84 ? 1.811 6.324 -14.313 1.00 97.44 84 SER A CA 1
ATOM 656 C C . SER A 1 84 ? 0.298 6.267 -14.519 1.00 97.44 84 SER A C 1
ATOM 658 O O . SER A 1 84 ? -0.205 6.934 -15.428 1.00 97.44 84 SER A O 1
ATOM 660 N N . LYS A 1 85 ? -0.445 5.472 -13.735 1.00 98.12 85 LYS A N 1
ATOM 661 C CA . LYS A 1 85 ? -1.916 5.349 -13.830 1.00 98.12 85 LYS A CA 1
ATOM 662 C C . LYS A 1 85 ? -2.550 5.224 -12.449 1.00 98.12 85 LYS A C 1
ATOM 664 O O . LYS A 1 85 ? -1.854 5.126 -11.443 1.00 98.12 85 LYS A O 1
ATOM 669 N N . ILE A 1 86 ? -3.882 5.228 -12.425 1.00 98.56 86 ILE A N 1
ATOM 670 C CA . ILE A 1 86 ? -4.692 4.978 -11.230 1.00 98.56 86 ILE A CA 1
ATOM 671 C C . ILE A 1 86 ? -5.454 3.666 -11.429 1.00 98.56 86 ILE A C 1
ATOM 673 O O . ILE A 1 86 ? -6.157 3.505 -12.429 1.00 98.56 86 ILE A O 1
ATOM 677 N N . GLY A 1 87 ? -5.324 2.755 -10.469 1.00 98.06 87 GLY A N 1
ATOM 678 C CA . GLY A 1 87 ? -6.091 1.519 -10.356 1.00 98.06 87 GLY A CA 1
ATOM 679 C C . GLY A 1 87 ? -7.159 1.606 -9.265 1.00 98.06 87 GLY A C 1
ATOM 680 O O . GLY A 1 87 ? -7.136 2.492 -8.405 1.00 98.06 87 GLY A O 1
ATOM 681 N N . VAL A 1 88 ? -8.108 0.666 -9.295 1.00 98.25 88 VAL A N 1
ATOM 682 C CA . VAL A 1 88 ? -9.088 0.474 -8.220 1.00 98.25 88 VAL A CA 1
ATOM 683 C C . VAL A 1 88 ? -9.264 -1.010 -7.922 1.00 98.25 88 VAL A C 1
ATOM 685 O O . VAL A 1 88 ? -9.477 -1.813 -8.829 1.00 98.25 88 VAL A O 1
ATOM 688 N N . ALA A 1 89 ? -9.200 -1.365 -6.642 1.00 97.69 89 ALA A N 1
ATOM 689 C CA . ALA A 1 89 ? -9.511 -2.696 -6.142 1.00 97.69 89 ALA A CA 1
ATOM 690 C C . ALA A 1 89 ? -10.797 -2.645 -5.308 1.00 97.69 89 ALA A C 1
ATOM 692 O O . ALA A 1 89 ? -11.015 -1.717 -4.523 1.00 97.69 89 ALA A O 1
ATOM 693 N N . VAL A 1 90 ? -11.657 -3.648 -5.488 1.00 96.75 90 VAL A N 1
ATOM 694 C CA . VAL A 1 90 ? -12.940 -3.775 -4.787 1.00 96.75 90 VAL A CA 1
ATOM 695 C C . VAL A 1 90 ? -13.104 -5.220 -4.339 1.00 96.75 90 VAL A C 1
ATOM 697 O O . VAL A 1 90 ? -12.775 -6.139 -5.091 1.00 96.75 90 VAL A O 1
ATOM 700 N N . LYS A 1 91 ? -13.640 -5.417 -3.135 1.00 76.88 91 LYS A N 1
ATOM 701 C CA . LYS A 1 91 ? -14.058 -6.726 -2.627 1.00 76.88 91 LYS A CA 1
ATOM 702 C C . LYS A 1 91 ? -15.575 -6.788 -2.469 1.00 76.88 91 LYS A C 1
ATOM 704 O O . LYS A 1 91 ? -16.187 -5.734 -2.178 1.00 76.88 91 LYS A O 1
#

Sequence (91 aa):
IVLLYNGMNLDSGGDPDLPKGAYCSGQALFDSTDPTTLIDRMDNFFLRPDQPYEIDGQVNQVCFIEGMVPFNGKWFLYYGTADSKIGVAVK